Protein AF-A0A3M0YVW9-F1 (afdb_monomer_lite)

Foldseek 3Di:
DPPVVVVVVVVVVVPDPPPPCLDDDDDDPDDDDCADPVRDGPDDDDDDPPQDPVNVLVVDDPVVNVCVVVVVLLVQLLVQLVVCVVVPCVQKPQQDVPDPVSSSVVSSVVSNCVVVVVCPPNIDGRDD

pLDDT: mean 81.65, std 16.53, range [49.75, 98.44]

Radius of gyration: 33.92 Å; chains: 1; bounding box: 61×26×107 Å

Sequence (128 aa):
MATNQRIKATLRRFRRREINDEGFGTSLTGPGRLVNKDGTYNIHRRGRLQVTPYQALVLMSWRRFWVVVLGSYFLLNALFTIAYLLVGPEEIAGLDTSSFGRVVEQLFYFSVQTFTTVGYGAIHPVGQ

Secondary structure (DSSP, 8-state):
--HHHHHHHHHHHSS-------SS-S--SSSS-SB-TTS-B-----S-----HHHHHHTS-HHHHHHHHHHHHHHHHHHHHHHHHHH-GGGEET---S-HHHHHHHHHHHHHHHHTT---SSSEE---

Structure (mmCIF, N/CA/C/O backbone):
data_AF-A0A3M0YVW9-F1
#
_entry.id   AF-A0A3M0YVW9-F1
#
loop_
_atom_site.group_PDB
_atom_site.id
_atom_site.type_symbol
_atom_site.label_atom_id
_atom_site.label_alt_id
_atom_site.label_comp_id
_atom_site.label_asym_id
_atom_site.label_entity_id
_atom_site.label_seq_id
_atom_site.pdbx_PDB_ins_code
_atom_site.Cartn_x
_atom_site.Cartn_y
_atom_site.Cartn_z
_atom_site.occupancy
_atom_site.B_iso_or_equiv
_atom_site.auth_seq_id
_atom_site.auth_comp_id
_atom_site.auth_asym_id
_atom_site.auth_atom_id
_atom_site.pdbx_PDB_model_num
ATOM 1 N N . MET A 1 1 ? -39.788 -12.052 79.738 1.00 56.69 1 MET A N 1
ATOM 2 C CA . MET A 1 1 ? -38.467 -11.903 79.074 1.00 56.69 1 MET A CA 1
ATOM 3 C C . MET A 1 1 ? -38.415 -12.355 77.599 1.00 56.69 1 MET A C 1
ATOM 5 O O . MET A 1 1 ? -37.477 -11.966 76.917 1.00 56.69 1 MET A O 1
ATOM 9 N N . ALA A 1 2 ? -39.403 -13.083 77.051 1.00 57.78 2 ALA A N 1
ATOM 10 C CA . ALA A 1 2 ? -39.346 -13.639 75.682 1.00 57.78 2 ALA A CA 1
ATOM 11 C C . ALA A 1 2 ? -39.673 -12.660 74.520 1.00 57.78 2 ALA A C 1
ATOM 13 O O . ALA A 1 2 ? -39.375 -12.941 73.359 1.00 57.78 2 ALA A O 1
ATOM 14 N N . THR A 1 3 ? -40.266 -11.496 74.801 1.00 58.25 3 THR A N 1
ATOM 15 C CA . THR A 1 3 ? -40.776 -10.563 73.773 1.00 58.25 3 THR A CA 1
ATOM 16 C C . THR A 1 3 ? -39.667 -9.790 73.043 1.00 58.25 3 THR A C 1
ATOM 18 O O . THR A 1 3 ? -39.744 -9.570 71.835 1.00 58.25 3 THR A O 1
ATOM 21 N N . ASN A 1 4 ? -38.574 -9.455 73.737 1.00 55.38 4 ASN A N 1
ATOM 22 C CA . ASN A 1 4 ? -37.483 -8.639 73.184 1.00 55.38 4 ASN A CA 1
ATOM 23 C C . ASN A 1 4 ? -36.605 -9.385 72.162 1.00 55.38 4 ASN A C 1
ATOM 25 O O . ASN A 1 4 ? -36.008 -8.762 71.281 1.00 55.38 4 ASN A O 1
ATOM 29 N N . GLN A 1 5 ? -36.547 -10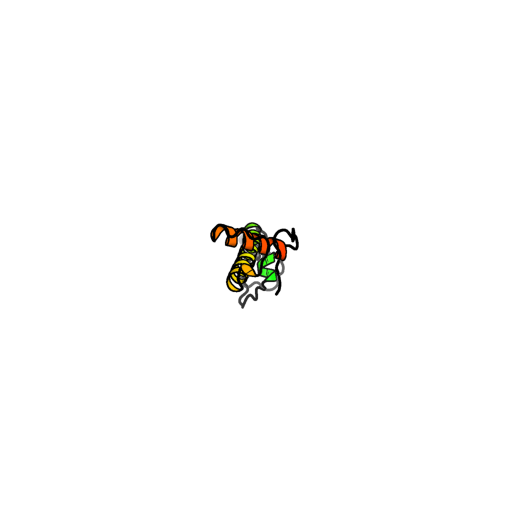.718 72.233 1.00 60.22 5 GLN A N 1
ATOM 30 C CA . GLN A 1 5 ? -35.828 -11.537 71.249 1.00 60.22 5 GLN A CA 1
ATOM 31 C C . GLN A 1 5 ? -36.565 -11.608 69.909 1.00 60.22 5 GLN A C 1
ATOM 33 O O . GLN A 1 5 ? -35.924 -11.549 68.859 1.00 60.22 5 GLN A O 1
ATOM 38 N N . ARG A 1 6 ? -37.903 -11.652 69.932 1.00 58.41 6 ARG A N 1
ATOM 39 C CA . ARG A 1 6 ? -38.727 -11.663 68.714 1.00 58.41 6 ARG A CA 1
ATOM 40 C C . ARG A 1 6 ? -38.600 -10.353 67.938 1.00 58.41 6 ARG A C 1
ATOM 42 O O . ARG A 1 6 ? -38.421 -10.382 66.727 1.00 58.41 6 ARG A O 1
ATOM 49 N N . ILE A 1 7 ? -38.571 -9.217 68.637 1.00 61.28 7 ILE A N 1
ATOM 50 C CA . ILE A 1 7 ? -38.403 -7.893 68.017 1.00 61.28 7 ILE A CA 1
ATOM 51 C C . ILE A 1 7 ? -37.006 -7.747 67.392 1.00 61.28 7 ILE A C 1
ATOM 53 O O . ILE A 1 7 ? -36.888 -7.314 66.248 1.00 61.28 7 ILE A O 1
ATOM 57 N N . LYS A 1 8 ? -35.938 -8.185 68.077 1.00 56.34 8 LYS A N 1
ATOM 58 C CA . LYS A 1 8 ? -34.574 -8.185 67.509 1.00 56.34 8 LYS A CA 1
ATOM 59 C C . LYS A 1 8 ? -34.433 -9.108 66.292 1.00 56.34 8 LYS A C 1
ATOM 61 O O . LYS A 1 8 ? -33.698 -8.765 65.368 1.00 56.34 8 LYS A O 1
ATOM 66 N N . ALA A 1 9 ? -35.128 -10.247 66.271 1.00 59.59 9 ALA A N 1
ATOM 67 C CA . ALA A 1 9 ? -35.138 -11.161 65.128 1.00 59.59 9 ALA A CA 1
ATOM 68 C C . ALA A 1 9 ? -35.868 -10.555 63.916 1.00 59.59 9 ALA A C 1
ATOM 70 O O . ALA A 1 9 ? -35.349 -10.604 62.800 1.00 59.59 9 ALA A O 1
ATOM 71 N N . THR A 1 10 ? -37.010 -9.899 64.139 1.00 58.94 10 THR A N 1
ATOM 72 C CA . THR A 1 10 ? -37.750 -9.183 63.090 1.00 58.94 10 THR A CA 1
ATOM 73 C C . THR A 1 10 ? -36.947 -7.999 62.544 1.00 58.94 10 THR A C 1
ATOM 75 O O . THR A 1 10 ? -36.821 -7.849 61.332 1.00 58.94 10 THR A O 1
ATOM 78 N N . LEU A 1 11 ? -36.302 -7.212 63.412 1.00 59.44 11 LEU A N 1
ATOM 79 C CA . LEU A 1 11 ? -35.463 -6.078 63.004 1.00 59.44 11 LEU A CA 1
ATOM 80 C C . LEU A 1 11 ? -34.160 -6.504 62.308 1.00 59.44 11 LEU A C 1
ATOM 82 O O . LEU A 1 11 ? -33.649 -5.762 61.473 1.00 59.44 11 LEU A O 1
ATOM 86 N N . ARG A 1 12 ? -33.631 -7.705 62.587 1.00 55.97 12 ARG A N 1
ATOM 87 C CA . ARG A 1 12 ? -32.532 -8.304 61.805 1.00 55.97 12 ARG A CA 1
ATOM 88 C C . ARG A 1 12 ? -32.970 -8.690 60.392 1.00 55.97 12 ARG A C 1
ATOM 90 O O . ARG A 1 12 ? -32.177 -8.541 59.474 1.00 55.97 12 ARG A O 1
ATOM 97 N N . ARG A 1 13 ? -34.224 -9.117 60.204 1.00 55.34 13 ARG A N 1
ATOM 98 C CA . ARG A 1 13 ? -34.796 -9.437 58.882 1.00 55.34 13 ARG A CA 1
ATOM 99 C C . ARG A 1 13 ? -35.005 -8.193 58.006 1.00 55.34 13 ARG A C 1
ATOM 101 O O . ARG A 1 13 ? -34.935 -8.299 56.789 1.00 55.34 13 ARG A O 1
ATOM 108 N N . PHE A 1 14 ? -35.199 -7.028 58.630 1.00 52.81 14 PHE A N 1
ATOM 109 C CA . PHE A 1 14 ? -35.275 -5.720 57.963 1.00 52.81 14 PHE A CA 1
ATOM 110 C C . PHE A 1 14 ? -33.934 -4.974 57.885 1.00 52.81 14 PHE A C 1
ATOM 112 O O . PHE A 1 14 ? -33.838 -3.949 57.210 1.00 52.81 14 PHE A O 1
ATOM 119 N N . ARG A 1 15 ? -32.870 -5.471 58.533 1.00 51.31 15 ARG A N 1
ATOM 120 C CA . ARG A 1 15 ? -31.530 -4.887 58.433 1.00 51.31 15 ARG A CA 1
ATOM 121 C C . ARG A 1 15 ? -30.908 -5.275 57.092 1.00 51.31 15 ARG A C 1
ATOM 123 O O . ARG A 1 15 ? -30.146 -6.226 56.999 1.00 51.31 15 ARG A O 1
ATOM 130 N N . ARG A 1 16 ? -31.222 -4.443 56.098 1.00 51.19 16 ARG A N 1
ATOM 131 C CA . ARG A 1 16 ? -30.376 -4.115 54.950 1.00 51.19 16 ARG A CA 1
ATOM 132 C C . ARG A 1 16 ? -30.078 -5.307 54.028 1.00 51.19 16 ARG A C 1
ATOM 134 O O . ARG A 1 16 ? -28.975 -5.839 54.002 1.00 51.19 16 ARG A O 1
ATOM 141 N N . ARG A 1 17 ? -31.042 -5.629 53.155 1.00 50.19 17 ARG A N 1
ATOM 142 C CA . ARG A 1 17 ? -30.654 -5.898 51.763 1.00 50.19 17 ARG A CA 1
ATOM 143 C C . ARG A 1 17 ? -29.985 -4.611 51.294 1.00 50.19 17 ARG A C 1
ATOM 145 O O . ARG A 1 17 ? -30.675 -3.641 50.999 1.00 50.19 17 ARG A O 1
ATOM 152 N N . GLU A 1 18 ? -28.659 -4.563 51.341 1.00 52.22 18 GLU A N 1
ATOM 153 C CA . GLU A 1 18 ? -27.912 -3.696 50.440 1.00 52.22 18 GLU A CA 1
ATOM 154 C C . GLU A 1 18 ? -28.316 -4.154 49.047 1.00 52.22 18 GLU A C 1
ATOM 156 O O . GLU A 1 18 ? -27.843 -5.162 48.527 1.00 52.22 18 GLU A O 1
ATOM 161 N N . ILE A 1 19 ? -29.323 -3.477 48.502 1.00 54.78 19 ILE A N 1
ATOM 162 C CA . ILE A 1 19 ? -29.561 -3.487 47.076 1.00 54.78 19 ILE A CA 1
ATOM 163 C C . ILE A 1 19 ? -28.318 -2.788 46.544 1.00 54.78 19 ILE A C 1
ATOM 165 O O . ILE A 1 19 ? -28.224 -1.563 46.581 1.00 54.78 19 ILE A O 1
ATOM 169 N N . ASN A 1 20 ? -27.314 -3.581 46.177 1.00 49.75 20 ASN A N 1
ATOM 170 C CA . ASN A 1 20 ? -26.265 -3.129 45.287 1.00 49.75 20 ASN A CA 1
ATOM 171 C C . ASN A 1 20 ? -26.982 -2.829 43.971 1.00 49.75 20 ASN A C 1
ATOM 173 O O . ASN A 1 20 ? -27.148 -3.703 43.127 1.00 49.75 20 ASN A O 1
ATOM 177 N N . ASP A 1 21 ? -27.541 -1.624 43.877 1.00 55.38 21 ASP A N 1
ATOM 178 C CA . ASP A 1 21 ? -28.092 -1.098 42.644 1.00 55.38 21 ASP A CA 1
ATOM 179 C C . ASP A 1 21 ? -26.894 -0.776 41.764 1.00 55.38 21 ASP A C 1
ATOM 181 O O . ASP A 1 21 ? -26.196 0.224 41.928 1.00 55.38 21 ASP A O 1
ATOM 185 N N . GLU A 1 22 ? -26.602 -1.715 40.876 1.00 55.31 22 GLU A N 1
ATOM 186 C CA . GLU A 1 22 ? -25.487 -1.646 39.941 1.00 55.31 22 GLU A CA 1
ATOM 187 C C . GLU A 1 22 ? -25.820 -0.743 38.734 1.00 55.31 22 GLU A C 1
ATOM 189 O O . GLU A 1 22 ? -25.071 -0.712 37.756 1.00 55.31 22 GLU A O 1
ATOM 194 N N . GLY A 1 23 ? -26.894 0.051 38.878 1.00 53.94 23 GLY A N 1
ATOM 195 C CA . GLY A 1 23 ? -27.171 1.294 38.177 1.00 53.94 23 GLY A CA 1
ATOM 196 C C . GLY A 1 23 ? -28.275 1.131 37.147 1.00 53.94 23 GLY A C 1
ATOM 197 O O . GLY A 1 23 ? -27.993 0.666 36.056 1.00 53.94 23 GLY A O 1
ATOM 198 N N . PHE A 1 24 ? -29.486 1.606 37.458 1.00 57.34 24 PHE A N 1
ATOM 199 C CA . PHE A 1 24 ? -30.645 1.795 36.556 1.00 57.34 24 PHE A CA 1
ATOM 200 C C . PHE A 1 24 ? -31.723 0.675 36.576 1.00 57.34 24 PHE A C 1
ATOM 202 O O . PHE A 1 24 ? -32.082 0.141 35.529 1.00 57.34 24 PHE A O 1
ATOM 209 N N . GLY A 1 25 ? -32.283 0.319 37.748 1.00 56.12 25 GLY A N 1
ATOM 210 C CA . GLY A 1 25 ? -33.414 -0.639 37.885 1.00 56.12 25 GLY A CA 1
ATOM 211 C C . GLY A 1 25 ? -34.671 -0.310 37.039 1.00 56.12 25 GLY A C 1
ATOM 212 O O . GLY A 1 25 ? -34.852 0.820 36.600 1.00 56.12 25 GLY A O 1
ATOM 213 N N . THR A 1 26 ? -35.581 -1.256 36.743 1.00 50.69 26 THR A N 1
ATOM 214 C CA . THR A 1 26 ? -36.590 -1.776 37.702 1.00 50.69 26 THR A CA 1
ATOM 215 C C . THR A 1 26 ? -36.903 -3.283 37.615 1.00 50.69 26 THR A C 1
ATOM 217 O O . THR A 1 26 ? -37.742 -3.766 38.370 1.00 50.69 26 THR A O 1
ATOM 220 N N . SER A 1 27 ? -36.222 -4.073 36.779 1.00 51.38 27 SER A N 1
ATOM 221 C CA . SER A 1 27 ? -36.296 -5.544 36.864 1.00 51.38 27 SER A CA 1
ATOM 222 C C . SER A 1 27 ? -35.093 -6.204 36.191 1.00 51.38 27 SER A C 1
ATOM 224 O O . SER A 1 27 ? -35.146 -6.580 35.020 1.00 51.38 27 SER A O 1
ATOM 226 N N . LEU A 1 28 ? -34.009 -6.374 36.951 1.00 53.94 28 LEU A N 1
ATOM 227 C CA . LEU A 1 28 ? -32.923 -7.287 36.600 1.00 53.94 28 LEU A CA 1
ATOM 228 C C . LEU A 1 28 ? -33.221 -8.645 37.239 1.00 53.94 28 LEU A C 1
ATOM 230 O O . LEU A 1 28 ? -33.194 -8.794 38.460 1.00 53.94 28 LEU A O 1
ATOM 234 N N . THR A 1 29 ? -33.516 -9.646 36.415 1.00 51.94 29 THR A N 1
ATOM 235 C CA . THR A 1 29 ? -33.709 -11.038 36.841 1.00 51.94 29 THR A CA 1
ATOM 236 C C . THR A 1 29 ? -32.348 -11.688 37.129 1.00 51.94 29 THR A C 1
ATOM 238 O O . THR A 1 29 ? -31.973 -12.669 36.498 1.00 51.94 29 THR A O 1
ATOM 241 N N . GLY A 1 30 ? -31.539 -11.114 38.022 1.00 59.94 30 GLY A N 1
ATOM 242 C CA . GLY A 1 30 ? -30.243 -11.692 38.372 1.00 59.94 30 GLY A CA 1
ATOM 243 C C . GLY A 1 30 ? -29.362 -10.783 39.235 1.00 59.94 30 GLY A C 1
ATOM 244 O O . GLY A 1 30 ? -29.399 -9.567 39.066 1.00 59.94 30 GLY A O 1
ATOM 245 N N . PRO A 1 31 ? -28.568 -11.353 40.159 1.00 58.66 31 PRO A N 1
ATOM 246 C CA . PRO A 1 31 ? -27.581 -10.604 40.928 1.00 58.66 31 PRO A CA 1
ATOM 247 C C . PRO A 1 31 ? -26.348 -10.310 40.056 1.00 58.66 31 PRO A C 1
ATOM 249 O O . PRO A 1 31 ? -25.568 -11.222 39.777 1.00 58.66 31 PRO A O 1
ATOM 252 N N . GLY A 1 32 ? -26.152 -9.058 39.633 1.00 68.94 32 GLY A N 1
ATOM 253 C CA . GLY A 1 32 ? -24.856 -8.619 39.114 1.00 68.94 32 GLY A CA 1
ATOM 254 C C . GLY A 1 32 ? -24.843 -7.317 38.306 1.00 68.94 32 GLY A C 1
ATOM 255 O O . GLY A 1 32 ? -25.679 -7.102 37.434 1.00 68.94 32 GLY A O 1
ATOM 256 N N . ARG A 1 33 ? -23.786 -6.520 38.534 1.00 72.94 33 ARG A N 1
ATOM 257 C CA . ARG A 1 33 ? -22.898 -5.911 37.537 1.00 72.94 33 ARG A CA 1
ATOM 258 C C . ARG A 1 33 ? -23.542 -5.621 36.195 1.00 72.94 33 ARG A C 1
ATOM 260 O O . ARG A 1 33 ? -23.413 -6.499 35.360 1.00 72.94 33 ARG A O 1
ATOM 267 N N . LEU A 1 34 ? -24.102 -4.443 35.907 1.00 76.00 34 LEU A N 1
ATOM 268 C CA . LEU A 1 34 ? -24.257 -4.026 34.496 1.00 76.00 34 LEU A CA 1
ATOM 269 C C . LEU A 1 34 ? -22.929 -3.538 33.900 1.00 76.00 34 LEU A C 1
ATOM 271 O O . LEU A 1 34 ? -22.667 -3.725 32.712 1.00 76.00 34 LEU A O 1
ATOM 275 N N . VAL A 1 35 ? -22.076 -2.943 34.737 1.00 80.50 35 VAL A N 1
ATOM 276 C CA . VAL A 1 35 ? -20.750 -2.432 34.367 1.00 80.50 35 VAL A CA 1
ATOM 277 C C . VAL A 1 35 ? -19.701 -3.003 35.316 1.00 80.50 35 VAL A C 1
ATOM 279 O O . VAL A 1 35 ? -19.786 -2.834 36.537 1.00 80.50 35 VAL A O 1
ATOM 282 N N . ASN A 1 36 ? -18.701 -3.678 34.758 1.00 83.69 36 ASN A N 1
ATOM 283 C CA . ASN A 1 36 ? -17.573 -4.261 35.476 1.00 83.69 36 ASN A CA 1
ATOM 284 C C . ASN A 1 36 ? -16.689 -3.176 36.122 1.00 83.69 36 ASN A C 1
ATOM 286 O O . ASN A 1 36 ? -16.799 -1.987 35.825 1.00 83.69 36 ASN A O 1
ATOM 290 N N . LYS A 1 37 ? -15.797 -3.567 37.042 1.00 81.38 37 LYS A N 1
ATOM 291 C CA . LYS A 1 37 ? -14.885 -2.617 37.718 1.00 81.38 37 LYS A CA 1
ATOM 292 C C . LYS A 1 37 ? -13.903 -1.930 36.760 1.00 81.38 37 LYS A C 1
ATOM 294 O O . LYS A 1 37 ? -13.419 -0.852 37.078 1.00 81.38 37 LYS A O 1
ATOM 299 N N . ASP A 1 38 ? -13.627 -2.548 35.618 1.00 83.81 38 ASP A N 1
ATOM 300 C CA . ASP A 1 38 ? -12.788 -2.016 34.539 1.00 83.81 38 ASP A CA 1
ATOM 301 C C . ASP A 1 38 ? -13.558 -1.098 33.568 1.00 83.81 38 ASP A C 1
ATOM 303 O O . ASP A 1 38 ? -12.986 -0.611 32.597 1.00 83.81 38 ASP A O 1
ATOM 307 N N . GLY A 1 39 ? -14.853 -0.861 33.815 1.00 78.94 39 GLY A N 1
ATOM 308 C CA . GLY A 1 39 ? -15.713 -0.033 32.971 1.00 78.94 39 GLY A CA 1
ATOM 309 C C . GLY A 1 39 ? -16.325 -0.762 31.772 1.00 78.94 39 GLY A C 1
ATOM 310 O O . GLY A 1 39 ? -17.080 -0.149 31.019 1.00 78.94 39 GLY A O 1
ATOM 311 N N . THR A 1 40 ? -16.055 -2.057 31.583 1.00 82.69 40 THR A N 1
ATOM 312 C CA . THR A 1 40 ? -16.668 -2.837 30.499 1.00 82.69 40 THR A CA 1
ATOM 313 C C . THR A 1 40 ? -18.122 -3.198 30.815 1.00 82.69 40 THR A C 1
ATOM 315 O O . THR A 1 40 ? -18.500 -3.391 31.972 1.00 82.69 40 THR A O 1
ATOM 318 N N . TYR A 1 41 ? -18.967 -3.297 29.786 1.00 81.19 41 TYR A N 1
ATOM 319 C CA . TYR A 1 41 ? -20.368 -3.684 29.956 1.00 81.19 41 TYR A CA 1
ATOM 320 C C . TYR A 1 41 ? -20.501 -5.196 30.129 1.00 81.19 41 TYR A C 1
ATOM 322 O O . TYR A 1 41 ? -20.083 -5.969 29.269 1.00 81.19 41 TYR A O 1
ATOM 330 N N . ASN A 1 42 ? -21.187 -5.619 31.184 1.00 82.94 42 ASN A N 1
ATOM 331 C CA . ASN A 1 42 ? -21.574 -7.008 31.414 1.00 82.94 42 ASN A CA 1
ATOM 332 C C . ASN A 1 42 ? -22.927 -7.310 30.733 1.00 82.94 42 ASN A C 1
ATOM 334 O O . ASN A 1 42 ? -23.874 -7.805 31.342 1.00 82.94 42 ASN A O 1
ATOM 338 N N . ILE A 1 43 ? -23.043 -6.929 29.456 1.00 77.69 43 ILE A N 1
ATOM 339 C CA . ILE A 1 43 ? -24.263 -7.058 28.649 1.00 77.69 43 ILE A CA 1
ATOM 340 C C . ILE A 1 43 ? -23.964 -7.970 27.462 1.00 77.69 43 ILE A C 1
ATOM 342 O O . ILE A 1 43 ? -23.254 -7.594 26.529 1.00 77.69 43 ILE A O 1
ATOM 346 N N . HIS A 1 44 ? -24.563 -9.159 27.452 1.00 76.06 4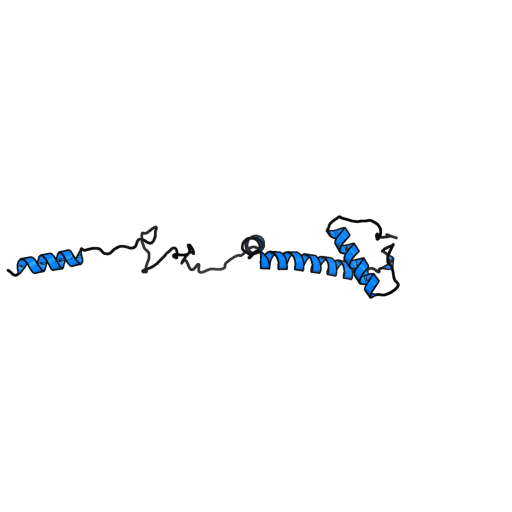4 HIS A N 1
ATOM 347 C CA . HIS A 1 44 ? -24.481 -10.073 26.316 1.00 76.06 44 HIS A CA 1
ATOM 348 C C . HIS A 1 44 ? -25.615 -9.797 25.326 1.00 76.06 44 HIS A C 1
ATOM 350 O O . HIS A 1 44 ? -26.761 -10.194 25.535 1.00 76.06 44 HIS A O 1
ATOM 356 N N . ARG A 1 45 ? -25.296 -9.123 24.216 1.00 74.81 45 ARG A N 1
ATOM 357 C CA . ARG A 1 45 ? -26.245 -8.918 23.112 1.00 74.81 45 ARG A CA 1
ATOM 358 C C . ARG A 1 45 ? -26.417 -10.232 22.343 1.00 74.81 45 ARG A C 1
ATOM 360 O O . ARG A 1 45 ? -25.446 -10.761 21.812 1.00 74.81 45 ARG A O 1
ATOM 367 N N . ARG A 1 46 ? -27.644 -10.753 22.262 1.00 78.81 46 ARG A N 1
ATOM 368 C CA . ARG A 1 46 ? -27.990 -11.896 21.400 1.00 78.81 46 ARG A CA 1
ATOM 369 C C . ARG A 1 46 ? -28.570 -11.367 20.084 1.00 78.81 46 ARG A C 1
ATOM 371 O O . ARG A 1 46 ? -29.593 -10.694 20.102 1.00 78.81 46 ARG A O 1
ATOM 378 N N . GLY A 1 47 ? -27.898 -11.630 18.964 1.00 78.50 47 GLY A N 1
ATOM 379 C CA . GLY A 1 47 ? -28.271 -11.150 17.626 1.00 78.50 47 GLY A CA 1
ATOM 380 C C . GLY A 1 47 ? -27.060 -11.054 16.689 1.00 78.50 47 GLY A C 1
ATOM 381 O O . GLY A 1 47 ? -25.928 -11.290 17.110 1.00 78.50 47 GLY A O 1
ATOM 382 N N . ARG A 1 48 ? -27.278 -10.709 15.413 1.00 74.06 48 ARG A N 1
ATOM 383 C CA . ARG A 1 48 ? -26.188 -10.544 14.436 1.00 74.06 48 ARG A CA 1
ATOM 384 C C . ARG A 1 48 ? -25.538 -9.172 14.609 1.00 74.06 48 ARG A C 1
ATOM 386 O O . ARG A 1 48 ? -26.146 -8.162 14.268 1.00 74.06 48 ARG A O 1
ATOM 393 N N . LEU A 1 49 ? -24.302 -9.129 15.108 1.00 71.00 49 LEU A N 1
ATOM 394 C CA . LEU A 1 49 ? -23.489 -7.916 15.036 1.00 71.00 49 LEU A CA 1
ATOM 395 C C . LEU A 1 49 ? -23.190 -7.608 13.562 1.00 71.00 49 LEU A C 1
ATOM 397 O O . LEU A 1 49 ? -22.468 -8.350 12.902 1.00 71.00 49 LEU A O 1
ATOM 401 N N . GLN A 1 50 ? -23.750 -6.516 13.045 1.00 79.19 50 GLN A N 1
ATOM 402 C CA . GLN A 1 50 ? -23.361 -5.957 11.752 1.00 79.19 50 GLN A CA 1
ATOM 403 C C . GLN A 1 50 ? -22.195 -4.997 11.974 1.00 79.19 50 GLN A C 1
ATOM 405 O O . GLN A 1 50 ? -22.394 -3.800 12.155 1.00 79.19 50 GLN A O 1
ATOM 410 N N . VAL A 1 51 ? -20.978 -5.537 12.015 1.00 82.00 51 VAL A N 1
ATOM 411 C CA . VAL A 1 51 ? -19.769 -4.709 12.062 1.00 82.00 51 VAL A CA 1
ATOM 412 C C . VAL A 1 51 ? -19.502 -4.186 10.655 1.00 82.00 51 VAL A C 1
ATOM 414 O O . VAL A 1 51 ? -19.291 -4.966 9.728 1.00 82.00 51 VAL A O 1
ATOM 417 N N . THR A 1 52 ? -19.533 -2.867 10.484 1.00 89.12 52 THR A N 1
ATOM 418 C CA . THR A 1 52 ? -19.145 -2.231 9.215 1.00 89.12 52 THR A CA 1
ATOM 419 C C . THR A 1 52 ? -17.617 -2.177 9.087 1.00 89.12 52 THR A C 1
ATOM 421 O O . THR A 1 52 ? -16.932 -2.141 10.112 1.00 89.12 52 THR A O 1
ATOM 424 N N . PRO A 1 53 ? -17.046 -2.105 7.867 1.00 89.00 53 PRO A N 1
ATOM 425 C CA . PRO A 1 53 ? -15.603 -1.910 7.694 1.00 89.00 53 PRO A CA 1
ATOM 426 C C . PRO A 1 53 ? -15.071 -0.692 8.460 1.00 89.00 53 PRO A C 1
ATOM 428 O O . PRO A 1 53 ? -14.013 -0.759 9.076 1.00 89.00 53 PRO A O 1
ATOM 431 N N . TYR A 1 54 ? -15.853 0.391 8.510 1.00 91.12 54 TYR A N 1
ATOM 432 C CA . TYR A 1 54 ? -15.536 1.576 9.306 1.00 91.12 54 TYR A CA 1
ATOM 433 C C . TYR A 1 54 ? -15.391 1.252 10.801 1.00 91.12 54 TYR A C 1
ATOM 435 O O . TYR A 1 54 ? -14.364 1.553 11.406 1.00 91.12 54 TYR A O 1
ATOM 443 N N . GLN A 1 55 ? -16.388 0.584 11.392 1.00 91.25 55 GLN A N 1
ATOM 444 C CA . GLN A 1 55 ? -16.334 0.183 12.802 1.00 91.25 55 GLN A CA 1
ATOM 445 C C . GLN A 1 55 ? -15.175 -0.781 13.068 1.00 91.25 55 GLN A C 1
ATOM 447 O O . GLN A 1 55 ? -14.501 -0.653 14.086 1.00 91.25 55 GLN A O 1
ATOM 452 N N . ALA A 1 56 ? -14.910 -1.714 12.152 1.00 91.38 56 ALA A N 1
ATOM 453 C CA . ALA A 1 56 ? -13.794 -2.642 12.277 1.00 91.38 56 ALA A CA 1
ATOM 454 C C . ALA A 1 56 ? -12.438 -1.918 12.307 1.00 91.38 56 ALA A C 1
ATOM 456 O O . ALA A 1 56 ? -11.593 -2.277 13.121 1.00 91.38 56 ALA A O 1
ATOM 457 N N . LEU A 1 57 ? -12.240 -0.899 11.464 1.00 93.31 57 LEU A N 1
ATOM 458 C CA . LEU A 1 57 ? -10.989 -0.139 11.388 1.00 93.31 57 LEU A CA 1
ATOM 459 C C . LEU A 1 57 ? -10.774 0.765 12.608 1.00 93.31 57 LEU A C 1
ATOM 461 O O . LEU A 1 57 ? -9.676 0.786 13.155 1.00 93.31 57 LEU A O 1
ATOM 465 N N . VAL A 1 58 ? -11.810 1.476 13.063 1.00 93.56 58 VAL A N 1
ATOM 466 C CA . VAL A 1 58 ? -11.695 2.433 14.182 1.00 93.56 58 VAL A CA 1
ATOM 467 C C . VAL A 1 58 ? -11.567 1.730 15.538 1.00 93.56 58 VAL A C 1
ATOM 469 O O . VAL A 1 58 ? -10.889 2.231 16.429 1.00 93.56 58 VAL A O 1
ATOM 472 N N . LEU A 1 59 ? -12.189 0.557 15.706 1.00 93.19 59 LEU A N 1
ATOM 473 C CA . LEU A 1 59 ? -12.104 -0.228 16.946 1.00 93.19 59 LEU A CA 1
ATOM 474 C C . LEU A 1 59 ? -10.837 -1.096 17.027 1.00 93.19 59 LEU A C 1
ATOM 476 O O . LEU A 1 59 ? -10.589 -1.749 18.043 1.00 93.19 59 LEU A O 1
ATOM 480 N N . MET A 1 60 ? -10.048 -1.152 15.955 1.00 94.06 60 MET A N 1
ATOM 481 C CA . MET A 1 60 ? -8.843 -1.965 15.890 1.00 94.06 60 MET A CA 1
ATOM 482 C C . MET A 1 60 ? -7.726 -1.366 16.758 1.00 94.06 60 MET A C 1
ATOM 484 O O . MET A 1 60 ? -7.567 -0.153 16.862 1.00 94.06 60 MET A O 1
ATOM 488 N N . SER A 1 61 ? -6.897 -2.219 17.370 1.00 96.44 61 SER A N 1
ATOM 489 C CA . SER A 1 61 ? -5.701 -1.732 18.063 1.00 96.44 61 SER A CA 1
ATOM 490 C C . SER A 1 61 ? -4.724 -1.098 17.070 1.00 96.44 61 SER A C 1
ATOM 492 O O . SER A 1 61 ? -4.545 -1.604 15.961 1.00 96.44 61 SER A O 1
ATOM 494 N N . TRP A 1 62 ? -4.021 -0.043 17.491 1.00 96.50 62 TRP A N 1
ATOM 495 C CA . TRP A 1 62 ? -3.082 0.702 16.640 1.00 96.50 62 TRP A CA 1
ATOM 496 C C . TRP A 1 62 ? -2.097 -0.181 15.868 1.00 96.50 62 TRP A C 1
ATOM 498 O O . TRP A 1 62 ? -1.869 0.034 14.683 1.00 96.50 62 TRP A O 1
ATOM 508 N N . ARG A 1 63 ? -1.546 -1.220 16.509 1.00 97.31 63 ARG A N 1
ATOM 509 C CA . ARG A 1 63 ? -0.621 -2.158 15.850 1.00 97.31 63 ARG A CA 1
ATOM 510 C C . ARG A 1 63 ? -1.273 -2.878 14.670 1.00 97.31 63 ARG A C 1
ATOM 512 O O . ARG A 1 63 ? -0.677 -2.966 13.605 1.00 97.31 63 ARG A O 1
ATOM 519 N N . ARG A 1 64 ? -2.489 -3.396 14.860 1.00 96.75 64 ARG A N 1
ATOM 520 C CA . ARG A 1 64 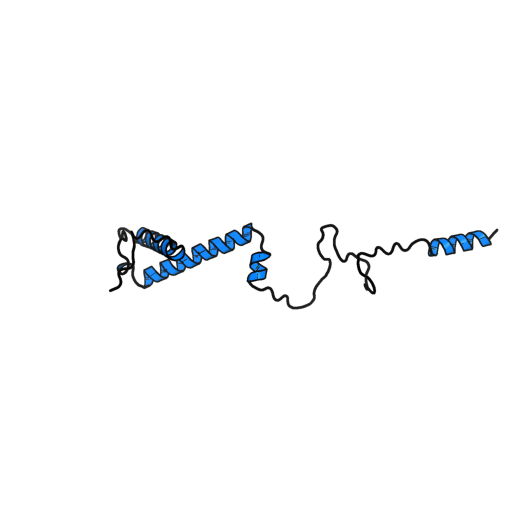? -3.224 -4.098 13.801 1.00 96.75 64 ARG A CA 1
ATOM 521 C C . ARG A 1 64 ? -3.641 -3.126 12.697 1.00 96.75 64 ARG A C 1
ATOM 523 O O . ARG A 1 64 ? -3.506 -3.475 11.532 1.00 96.75 64 ARG A O 1
ATOM 530 N N . PHE A 1 65 ? -4.059 -1.912 13.060 1.00 96.19 65 PHE A N 1
ATOM 531 C CA . PHE A 1 65 ? -4.399 -0.868 12.094 1.00 96.19 65 PHE A CA 1
ATOM 532 C C . PHE A 1 65 ? -3.221 -0.577 11.156 1.00 96.19 65 PHE A C 1
ATOM 534 O O . PHE A 1 65 ? -3.373 -0.660 9.941 1.00 96.19 65 PHE A O 1
ATOM 541 N N . TRP A 1 66 ? -2.023 -0.350 11.706 1.00 97.12 66 TRP A N 1
ATOM 542 C CA . TRP A 1 66 ? -0.822 -0.113 10.902 1.00 97.12 66 TRP A CA 1
ATOM 543 C C . TRP A 1 66 ? -0.466 -1.285 9.990 1.00 97.12 66 TRP A C 1
ATOM 545 O O . TRP A 1 66 ? -0.141 -1.066 8.829 1.00 97.12 66 TRP A O 1
ATOM 555 N N . VAL A 1 67 ? -0.568 -2.525 10.477 1.00 97.69 67 VAL A N 1
ATOM 556 C CA . VAL A 1 67 ? -0.323 -3.717 9.648 1.00 97.69 67 VAL A CA 1
ATOM 557 C C . VAL A 1 67 ? -1.313 -3.800 8.488 1.00 97.69 67 VAL A C 1
ATOM 559 O O . VAL A 1 67 ? -0.904 -4.097 7.371 1.00 97.69 67 VAL A O 1
ATOM 562 N N . VAL A 1 68 ? -2.595 -3.515 8.726 1.00 97.06 68 VAL A N 1
ATOM 563 C CA . VAL A 1 68 ? -3.618 -3.516 7.669 1.00 97.06 68 VAL A CA 1
ATOM 564 C C . VAL A 1 68 ? -3.339 -2.421 6.644 1.00 97.06 68 VAL A C 1
ATOM 566 O O . VAL A 1 68 ? -3.341 -2.701 5.448 1.00 97.06 68 VAL A O 1
ATOM 569 N N . VAL A 1 69 ? -3.049 -1.197 7.092 1.00 96.50 69 VAL A N 1
ATOM 570 C CA . VAL A 1 69 ? -2.753 -0.066 6.202 1.00 96.50 69 VAL A CA 1
ATOM 571 C C . VAL A 1 69 ? -1.507 -0.347 5.366 1.00 96.50 69 VAL A C 1
ATOM 573 O O . VAL A 1 69 ? -1.584 -0.332 4.139 1.00 96.50 69 VAL A O 1
ATOM 576 N N . LEU A 1 70 ? -0.382 -0.683 6.003 1.00 97.56 70 LEU A N 1
ATOM 577 C CA . LEU A 1 70 ? 0.866 -0.977 5.299 1.00 97.56 70 LEU A CA 1
ATOM 578 C C . LEU A 1 70 ? 0.713 -2.196 4.385 1.00 97.56 70 LEU A C 1
ATOM 580 O O . LEU A 1 70 ? 1.109 -2.142 3.227 1.00 97.56 70 LEU A O 1
ATOM 584 N N . GLY A 1 71 ? 0.080 -3.268 4.862 1.00 98.12 71 GLY A N 1
ATOM 585 C CA . GLY A 1 71 ? -0.175 -4.463 4.062 1.00 98.12 71 GLY A CA 1
ATOM 586 C C . GLY A 1 71 ? -1.017 -4.167 2.821 1.00 98.12 71 GLY A C 1
ATOM 587 O O . GLY A 1 71 ? -0.660 -4.600 1.729 1.00 98.12 71 GLY A O 1
ATOM 588 N N . SER A 1 72 ? -2.086 -3.376 2.958 1.00 97.19 72 SER A N 1
ATOM 589 C CA . SER A 1 72 ? -2.913 -2.961 1.819 1.00 97.19 72 SER A CA 1
ATOM 590 C C . SER A 1 72 ? -2.141 -2.091 0.824 1.00 97.19 72 SER A C 1
ATOM 592 O O . SER A 1 72 ? -2.276 -2.281 -0.381 1.00 97.19 72 SER A O 1
ATOM 594 N N . TYR A 1 73 ? -1.271 -1.205 1.315 1.00 97.62 73 TYR A N 1
ATOM 595 C CA . TYR A 1 73 ? -0.406 -0.371 0.488 1.00 97.62 73 TYR A CA 1
ATOM 596 C C . TYR A 1 73 ? 0.591 -1.205 -0.329 1.00 97.62 73 TYR A C 1
ATOM 598 O O . TYR A 1 73 ? 0.687 -1.027 -1.544 1.00 97.62 73 TYR A O 1
ATOM 606 N N . PHE A 1 74 ? 1.298 -2.145 0.307 1.00 98.12 74 PHE A N 1
ATOM 607 C CA . PHE A 1 74 ? 2.214 -3.051 -0.393 1.00 98.12 74 PHE A CA 1
ATOM 608 C C . PHE A 1 74 ? 1.475 -3.928 -1.404 1.00 98.12 74 PHE A C 1
ATOM 610 O O . PHE A 1 74 ? 1.939 -4.073 -2.532 1.00 98.12 74 PHE A O 1
ATOM 617 N N . LEU A 1 75 ? 0.310 -4.467 -1.029 1.00 98.44 75 LEU A N 1
ATOM 618 C CA . LEU A 1 75 ? -0.499 -5.312 -1.903 1.00 98.44 75 LEU A CA 1
ATOM 619 C C . LEU A 1 75 ? -0.968 -4.557 -3.149 1.00 98.44 75 LEU A C 1
ATOM 621 O O . LEU A 1 75 ? -0.790 -5.052 -4.257 1.00 98.44 75 LEU A O 1
ATOM 625 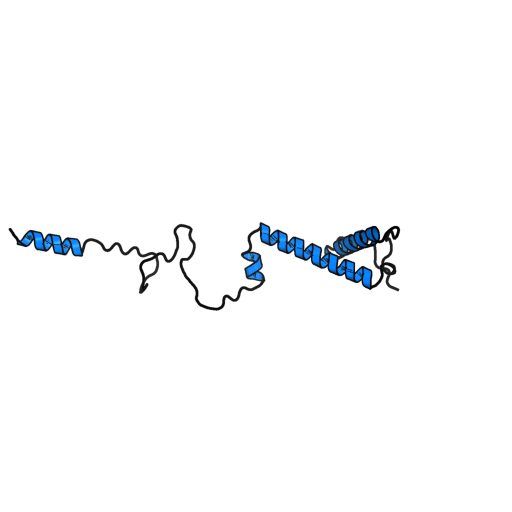N N . LEU A 1 76 ? -1.535 -3.359 -2.985 1.00 98.12 76 LEU A N 1
ATOM 626 C CA . LEU A 1 76 ? -2.003 -2.547 -4.110 1.00 98.12 76 LEU A CA 1
ATOM 627 C C . LEU A 1 76 ? -0.859 -2.208 -5.068 1.00 98.12 76 LEU A C 1
ATOM 629 O O . LEU A 1 76 ? -1.000 -2.391 -6.274 1.00 98.12 76 LEU A O 1
ATOM 633 N N . ASN A 1 77 ? 0.293 -1.785 -4.547 1.00 98.31 77 ASN A N 1
ATOM 634 C CA . ASN A 1 77 ? 1.439 -1.458 -5.395 1.00 98.31 77 ASN A CA 1
ATOM 635 C C . ASN A 1 77 ? 2.036 -2.691 -6.087 1.00 98.31 77 ASN A C 1
ATOM 637 O O . ASN A 1 77 ? 2.424 -2.618 -7.251 1.00 98.31 77 ASN A O 1
ATOM 641 N N . ALA A 1 78 ? 2.058 -3.845 -5.419 1.00 98.19 78 ALA A N 1
ATOM 642 C CA . ALA A 1 78 ? 2.464 -5.100 -6.045 1.00 98.19 78 ALA A CA 1
ATOM 643 C C . ALA A 1 78 ? 1.501 -5.509 -7.175 1.00 98.19 78 ALA A C 1
ATOM 645 O O . ALA A 1 78 ? 1.955 -5.930 -8.236 1.00 98.19 78 ALA A O 1
ATOM 646 N N . LEU A 1 79 ? 0.187 -5.332 -6.990 1.00 98.44 79 LEU A N 1
ATOM 647 C CA . LEU A 1 79 ? -0.810 -5.596 -8.034 1.00 98.44 79 LEU A CA 1
ATOM 648 C C . LEU A 1 79 ? -0.592 -4.713 -9.267 1.00 98.44 79 LEU A C 1
ATOM 650 O O . LEU A 1 79 ? -0.603 -5.223 -10.385 1.00 98.44 79 LEU A O 1
ATOM 654 N N . PHE A 1 80 ? -0.336 -3.417 -9.081 1.00 96.31 80 PHE A N 1
ATOM 655 C CA . PHE A 1 80 ? -0.007 -2.521 -10.192 1.00 96.31 80 PHE A CA 1
ATOM 656 C C . PHE A 1 80 ? 1.322 -2.877 -10.857 1.00 96.31 80 PHE A C 1
ATOM 658 O O . PHE A 1 80 ? 1.402 -2.880 -12.077 1.00 96.31 80 PHE A O 1
ATOM 665 N N . THR A 1 81 ? 2.336 -3.262 -10.082 1.00 96.88 81 THR A N 1
ATOM 666 C CA . THR A 1 81 ? 3.614 -3.757 -10.624 1.00 96.88 81 THR A CA 1
ATOM 667 C C . THR A 1 81 ? 3.397 -4.950 -11.552 1.00 96.88 81 THR A C 1
ATOM 669 O O . THR A 1 81 ? 3.934 -4.983 -12.655 1.00 96.88 81 THR A O 1
ATOM 672 N N . ILE A 1 82 ? 2.570 -5.912 -11.131 1.00 97.25 82 ILE A N 1
ATOM 673 C CA . ILE A 1 82 ? 2.199 -7.066 -11.957 1.00 97.25 82 ILE A CA 1
ATOM 674 C C . ILE A 1 82 ? 1.434 -6.607 -13.201 1.00 97.25 82 ILE A C 1
ATOM 676 O O . ILE A 1 82 ? 1.727 -7.08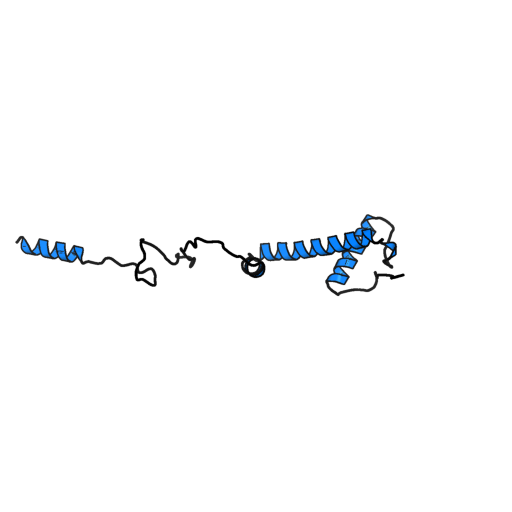2 -14.292 1.00 97.25 82 ILE A O 1
ATOM 680 N N . ALA A 1 83 ? 0.497 -5.666 -13.068 1.00 95.44 83 ALA A N 1
ATOM 681 C CA . ALA A 1 83 ? -0.221 -5.115 -14.214 1.00 95.44 83 ALA A CA 1
ATOM 682 C C . ALA A 1 83 ? 0.733 -4.466 -15.235 1.00 95.44 83 ALA A C 1
ATOM 684 O O . ALA A 1 83 ? 0.601 -4.730 -16.425 1.00 95.44 83 ALA A O 1
ATOM 685 N N . TYR A 1 84 ? 1.733 -3.700 -14.788 1.00 93.94 84 TYR A N 1
ATOM 686 C CA . TYR A 1 84 ? 2.747 -3.110 -15.668 1.00 93.94 84 TYR A CA 1
ATOM 687 C C . TYR A 1 84 ? 3.606 -4.171 -16.364 1.00 93.94 84 TYR A C 1
ATOM 689 O O . TYR A 1 84 ? 3.879 -4.054 -17.553 1.00 93.94 84 TYR A O 1
ATOM 697 N N . LEU A 1 85 ? 3.974 -5.246 -15.661 1.00 94.44 85 LEU A N 1
ATOM 698 C CA . LEU A 1 85 ? 4.686 -6.375 -16.268 1.00 94.44 85 LEU A CA 1
ATOM 699 C C . LEU A 1 85 ? 3.845 -7.108 -17.324 1.00 94.44 85 LEU A C 1
ATOM 701 O O . LEU A 1 85 ? 4.407 -7.616 -18.288 1.00 94.44 85 LEU A O 1
ATOM 705 N N . LEU A 1 86 ? 2.523 -7.188 -17.136 1.00 94.12 86 LEU A N 1
ATOM 706 C CA . LEU A 1 86 ? 1.607 -7.840 -18.080 1.00 94.12 86 LEU A CA 1
ATOM 707 C C . LEU A 1 86 ? 1.331 -6.994 -19.325 1.00 94.12 86 LEU A C 1
ATOM 709 O O . LEU A 1 86 ? 1.174 -7.558 -20.404 1.00 94.12 86 LEU A O 1
ATOM 713 N N . VAL A 1 87 ? 1.236 -5.671 -19.171 1.00 90.50 87 VAL A N 1
ATOM 714 C CA . VAL A 1 87 ? 1.111 -4.735 -20.301 1.00 90.50 87 VAL A CA 1
ATOM 715 C C . VAL A 1 87 ? 2.393 -4.728 -21.129 1.00 90.50 87 VAL A C 1
ATOM 717 O O . VAL A 1 87 ? 2.321 -4.660 -22.350 1.00 90.50 87 VAL A O 1
ATOM 720 N N . GLY A 1 88 ? 3.532 -4.866 -20.453 1.00 87.75 88 GLY A N 1
ATOM 721 C CA . GLY A 1 88 ? 4.847 -4.854 -21.062 1.00 87.75 88 GLY A CA 1
ATOM 722 C C . GLY A 1 88 ? 5.683 -3.696 -20.508 1.00 87.75 88 GLY A C 1
ATOM 723 O O . GLY A 1 88 ? 5.230 -2.547 -20.527 1.00 87.75 88 GLY A O 1
ATOM 724 N N . PRO A 1 89 ? 6.897 -3.949 -19.981 1.00 82.88 89 PRO A N 1
ATOM 725 C CA . PRO A 1 89 ? 7.784 -2.884 -19.513 1.00 82.88 89 PRO A CA 1
ATOM 726 C C . PRO A 1 89 ? 8.260 -1.960 -20.646 1.00 82.88 89 PRO A C 1
ATOM 728 O O . PRO A 1 89 ? 8.824 -0.908 -20.366 1.00 82.88 89 PRO A O 1
ATOM 731 N N . GLU A 1 90 ? 8.044 -2.325 -21.910 1.00 84.44 90 GLU A N 1
ATOM 732 C CA . GLU A 1 90 ? 8.425 -1.539 -23.086 1.00 84.44 90 GLU A CA 1
ATOM 733 C C . GLU A 1 90 ? 7.632 -0.226 -23.190 1.00 84.44 90 GLU A C 1
ATOM 735 O O . GLU A 1 90 ? 8.140 0.760 -23.719 1.00 84.44 90 GLU A O 1
ATOM 740 N N . GLU A 1 91 ? 6.427 -0.189 -22.614 1.00 86.50 91 GLU A N 1
ATOM 741 C CA . GLU A 1 91 ? 5.554 0.992 -22.539 1.00 86.50 91 GLU A CA 1
ATOM 742 C C . GLU A 1 91 ? 5.988 1.988 -21.444 1.00 86.50 91 GLU A C 1
ATOM 744 O O . GLU A 1 91 ? 5.323 2.995 -21.189 1.00 86.50 91 GLU A O 1
ATOM 749 N N . ILE A 1 92 ? 7.093 1.713 -20.741 1.00 87.94 92 ILE A N 1
ATOM 750 C CA . ILE A 1 92 ? 7.599 2.531 -19.638 1.00 87.94 92 ILE A CA 1
ATOM 751 C C . ILE A 1 92 ? 9.056 2.912 -19.918 1.00 87.94 92 ILE A C 1
ATOM 753 O O . ILE A 1 92 ? 9.976 2.095 -19.854 1.00 87.94 92 ILE A O 1
ATOM 757 N N . ALA A 1 93 ? 9.284 4.196 -20.194 1.00 89.44 93 ALA A N 1
ATOM 758 C CA . ALA A 1 93 ? 10.612 4.726 -20.466 1.00 89.44 93 ALA A CA 1
ATOM 759 C C . ALA A 1 93 ? 11.414 4.959 -19.179 1.00 89.44 93 ALA A C 1
ATOM 761 O O . ALA A 1 93 ? 10.863 5.229 -18.110 1.00 89.44 93 ALA A O 1
ATOM 762 N N . GLY A 1 94 ? 12.743 4.895 -19.304 1.00 88.19 94 GLY A N 1
ATOM 763 C CA . GLY A 1 94 ? 13.677 5.136 -18.199 1.00 88.19 94 GLY A CA 1
ATOM 764 C C . GLY A 1 94 ? 13.988 3.907 -17.338 1.00 88.19 94 GLY A C 1
ATOM 765 O O . GLY A 1 94 ? 14.670 4.048 -16.326 1.00 88.19 94 GLY A O 1
ATOM 766 N N . LEU A 1 95 ? 13.521 2.714 -17.727 1.00 91.88 95 LEU A N 1
ATOM 767 C CA . LEU A 1 95 ? 13.839 1.463 -17.036 1.00 91.88 95 LEU A CA 1
ATOM 768 C C . LEU A 1 95 ? 15.246 0.956 -17.374 1.00 91.88 95 LEU A C 1
ATOM 770 O O . LEU A 1 95 ? 15.621 0.828 -18.538 1.00 91.88 95 LEU A O 1
ATOM 774 N N . ASP A 1 96 ? 15.993 0.562 -16.345 1.00 91.75 96 ASP A N 1
ATOM 775 C CA . ASP A 1 96 ? 17.175 -0.286 -16.497 1.00 91.75 96 ASP A CA 1
ATOM 776 C C . ASP A 1 96 ? 16.744 -1.754 -16.660 1.00 91.75 96 ASP A C 1
ATOM 778 O O . ASP A 1 96 ? 16.285 -2.392 -15.707 1.00 91.75 96 ASP A O 1
ATOM 782 N N . THR A 1 97 ? 16.902 -2.286 -17.874 1.00 89.75 97 THR A N 1
ATOM 783 C CA . THR A 1 97 ? 16.519 -3.652 -18.268 1.00 89.75 97 THR A CA 1
ATOM 784 C C . THR A 1 97 ? 17.649 -4.679 -18.130 1.00 89.75 97 THR A C 1
ATOM 786 O O . THR A 1 97 ? 17.522 -5.807 -18.603 1.00 89.75 97 THR A O 1
ATOM 789 N N . SER A 1 98 ? 18.744 -4.336 -17.438 1.00 90.75 98 SER A N 1
ATOM 790 C CA . SER A 1 98 ? 19.904 -5.225 -17.237 1.00 90.75 98 SER A CA 1
ATOM 791 C C . SER A 1 98 ? 19.570 -6.552 -16.551 1.00 90.75 98 SER A C 1
ATOM 793 O O . SER A 1 98 ? 20.247 -7.554 -16.777 1.00 90.75 98 SER A O 1
ATOM 795 N N . SER A 1 99 ? 18.536 -6.585 -15.707 1.00 94.69 99 SER A N 1
ATOM 796 C CA . SER A 1 99 ? 17.998 -7.830 -15.160 1.00 94.69 99 SER A CA 1
ATOM 797 C C . SER A 1 99 ? 16.515 -7.705 -14.841 1.00 94.69 99 SER A C 1
ATOM 799 O O . SER A 1 99 ? 16.032 -6.637 -14.463 1.00 94.69 99 SER A O 1
ATOM 801 N N . PHE A 1 100 ? 15.802 -8.830 -14.909 1.00 93.06 100 PHE A N 1
ATOM 802 C CA . PHE A 1 100 ? 14.379 -8.880 -14.578 1.00 93.06 100 PHE A CA 1
ATOM 803 C C . PHE A 1 100 ? 14.090 -8.382 -13.153 1.00 93.06 100 PHE A C 1
ATOM 805 O O . PHE A 1 100 ? 13.145 -7.629 -12.946 1.00 93.06 100 PHE A O 1
ATOM 812 N N . GLY A 1 101 ? 14.942 -8.721 -12.177 1.00 95.19 101 GLY A N 1
ATOM 813 C CA . GLY A 1 101 ? 14.792 -8.246 -10.797 1.00 95.19 101 GLY A CA 1
ATOM 814 C C . GLY A 1 101 ? 14.814 -6.718 -10.685 1.00 95.19 101 GLY A C 1
ATOM 815 O O . GLY A 1 101 ? 13.981 -6.150 -9.982 1.00 95.19 101 GLY A O 1
ATOM 816 N N . ARG A 1 102 ? 15.698 -6.047 -11.438 1.00 94.75 102 ARG A N 1
ATOM 817 C CA . ARG A 1 102 ? 15.757 -4.576 -11.469 1.00 94.75 102 ARG A CA 1
ATOM 818 C C . ARG A 1 102 ? 14.547 -3.963 -12.158 1.00 94.75 102 ARG A C 1
ATOM 820 O O . ARG A 1 102 ? 14.096 -2.907 -11.727 1.00 94.75 102 ARG A O 1
ATOM 827 N N . VAL A 1 103 ? 14.005 -4.606 -13.192 1.00 94.25 103 VAL A N 1
ATOM 828 C CA . VAL A 1 103 ? 12.758 -4.160 -13.833 1.00 94.25 103 VAL A CA 1
ATOM 829 C C . VAL A 1 103 ? 11.601 -4.222 -12.835 1.00 94.25 103 VAL A C 1
ATOM 831 O O . VAL A 1 103 ? 10.910 -3.226 -12.648 1.00 94.25 103 VAL A O 1
ATOM 834 N N . VAL A 1 104 ? 11.429 -5.345 -12.128 1.00 96.31 104 VAL A N 1
ATOM 835 C CA . VAL A 1 104 ? 10.370 -5.505 -11.114 1.00 96.31 104 VAL A CA 1
ATOM 836 C C . VAL A 1 104 ? 10.498 -4.465 -9.998 1.00 96.31 104 VAL A C 1
ATOM 838 O O . VAL A 1 104 ? 9.506 -3.844 -9.622 1.00 96.31 104 VAL A O 1
ATOM 841 N N . GLU A 1 105 ? 11.711 -4.245 -9.488 1.00 96.25 105 GLU A N 1
ATOM 842 C CA . GLU A 1 105 ? 11.986 -3.237 -8.459 1.00 96.25 105 GLU A CA 1
ATOM 843 C C . GLU A 1 105 ? 11.618 -1.822 -8.932 1.00 96.25 105 GLU A C 1
ATOM 845 O O . GLU A 1 105 ? 10.893 -1.099 -8.244 1.00 96.25 105 GLU A O 1
ATOM 850 N N . GLN A 1 106 ? 12.071 -1.431 -10.126 1.00 95.94 106 GLN A N 1
ATOM 851 C CA . GLN A 1 106 ? 11.786 -0.113 -10.698 1.00 95.94 106 GLN A CA 1
ATOM 852 C C . GLN A 1 106 ? 10.294 0.089 -10.972 1.00 95.94 106 GLN A C 1
ATOM 854 O O . GLN A 1 106 ? 9.768 1.164 -10.690 1.00 95.94 106 GLN A O 1
ATOM 859 N N . LEU A 1 107 ? 9.591 -0.939 -11.452 1.00 96.00 107 LEU A N 1
ATOM 860 C CA . LEU A 1 107 ? 8.145 -0.889 -11.667 1.00 96.00 107 LEU A CA 1
ATOM 861 C C . LEU A 1 107 ? 7.358 -0.799 -10.355 1.00 96.00 107 LEU A C 1
ATOM 863 O O . LEU A 1 107 ? 6.350 -0.093 -10.291 1.00 96.00 107 LEU A O 1
ATOM 867 N N . PHE A 1 108 ? 7.835 -1.443 -9.288 1.00 97.12 108 PHE A N 1
ATOM 868 C CA . PHE A 1 108 ? 7.257 -1.278 -7.957 1.00 97.12 108 PHE A CA 1
ATOM 869 C C . PHE A 1 108 ? 7.441 0.145 -7.431 1.00 97.12 108 PHE A C 1
ATOM 871 O O . PHE A 1 108 ? 6.482 0.752 -6.949 1.00 97.12 108 PHE A O 1
ATOM 878 N N . TYR A 1 109 ? 8.634 0.725 -7.579 1.00 96.00 109 TYR A N 1
ATOM 879 C CA . TYR A 1 109 ? 8.851 2.125 -7.214 1.00 96.00 109 TYR A CA 1
ATOM 880 C C . TYR A 1 109 ? 8.038 3.093 -8.069 1.00 96.00 109 TYR A C 1
ATOM 882 O O . TYR A 1 109 ? 7.522 4.077 -7.540 1.00 96.00 109 TYR A O 1
ATOM 890 N N . PHE A 1 110 ? 7.884 2.807 -9.359 1.00 95.75 110 PHE A N 1
ATOM 891 C CA . PHE A 1 110 ? 7.008 3.566 -10.241 1.00 95.75 110 PHE A CA 1
ATOM 892 C C . PHE A 1 110 ? 5.552 3.509 -9.756 1.00 95.75 110 PHE A C 1
ATOM 894 O O . PHE A 1 110 ? 4.924 4.555 -9.597 1.00 95.75 110 PHE A O 1
ATOM 901 N N . SER A 1 111 ? 5.037 2.323 -9.404 1.00 96.88 111 SER A N 1
ATOM 902 C CA . SER A 1 111 ? 3.705 2.179 -8.801 1.00 96.88 111 SER A CA 1
ATOM 903 C C . SER A 1 111 ? 3.556 3.031 -7.542 1.00 96.88 111 SER A C 1
ATOM 905 O O . SER A 1 111 ? 2.584 3.773 -7.410 1.00 96.88 111 SER A O 1
ATOM 907 N N . VAL A 1 112 ? 4.536 2.956 -6.637 1.00 97.50 112 VAL A N 1
ATOM 908 C CA . VAL A 1 112 ? 4.541 3.720 -5.385 1.00 97.50 112 VAL A CA 1
ATOM 909 C C . VAL A 1 112 ? 4.476 5.221 -5.655 1.00 97.50 112 VAL A C 1
ATOM 911 O O . VAL A 1 112 ? 3.656 5.917 -5.052 1.00 97.50 112 VAL A O 1
ATOM 914 N N . GLN A 1 113 ? 5.300 5.731 -6.570 1.00 96.06 113 GLN A N 1
ATOM 915 C CA . GLN A 1 113 ? 5.337 7.152 -6.918 1.00 96.06 113 GLN A CA 1
ATOM 916 C C . GLN A 1 113 ? 4.026 7.629 -7.545 1.00 96.06 113 GLN A C 1
ATOM 918 O O . GLN A 1 113 ? 3.573 8.724 -7.217 1.00 96.06 113 GLN A O 1
ATOM 923 N N . THR A 1 114 ? 3.401 6.815 -8.397 1.00 95.06 114 THR A N 1
ATOM 924 C CA . THR A 1 114 ? 2.101 7.123 -9.005 1.00 95.06 114 THR A CA 1
ATOM 925 C C . THR A 1 114 ? 0.988 7.113 -7.959 1.00 95.06 114 THR A C 1
ATOM 927 O O . THR A 1 114 ? 0.229 8.073 -7.861 1.00 95.06 114 THR A O 1
ATOM 930 N N . PHE A 1 115 ? 0.920 6.076 -7.117 1.00 96.50 115 PHE A N 1
ATOM 931 C CA . PHE A 1 115 ? -0.113 5.946 -6.084 1.00 96.50 115 PHE A CA 1
ATOM 932 C C . PHE A 1 115 ? -0.039 7.064 -5.037 1.00 96.50 115 PHE A C 1
ATOM 934 O O . PHE A 1 115 ? -1.060 7.600 -4.613 1.00 96.50 115 PHE A O 1
ATOM 941 N N . THR A 1 116 ? 1.175 7.435 -4.625 1.00 95.94 116 THR A N 1
ATOM 942 C CA . THR A 1 116 ? 1.413 8.523 -3.660 1.00 95.94 116 THR A CA 1
ATOM 943 C C . THR A 1 116 ? 1.442 9.906 -4.302 1.00 95.94 116 THR A C 1
ATOM 945 O O . THR A 1 116 ? 1.603 10.898 -3.594 1.00 95.94 116 THR A O 1
ATOM 948 N N . THR A 1 117 ? 1.271 9.993 -5.623 1.00 95.62 117 THR A N 1
ATOM 949 C CA . THR A 1 117 ? 1.328 11.235 -6.410 1.00 95.62 117 THR A CA 1
ATOM 950 C C . THR A 1 117 ? 2.663 11.987 -6.320 1.00 95.62 117 THR A C 1
ATOM 952 O O . THR A 1 117 ? 2.727 13.174 -6.621 1.00 95.62 117 THR A O 1
ATOM 955 N N . VAL A 1 118 ? 3.745 11.304 -5.927 1.00 96.81 118 VAL A N 1
ATOM 956 C CA . VAL A 1 118 ? 5.099 11.879 -5.875 1.00 96.81 118 VAL A CA 1
ATOM 957 C C . VAL A 1 118 ? 5.643 12.118 -7.283 1.00 96.81 118 VAL A C 1
ATOM 959 O O . VAL A 1 118 ? 6.126 13.207 -7.565 1.00 96.81 118 VAL A O 1
ATOM 962 N N . GLY A 1 119 ? 5.575 11.098 -8.148 1.00 91.62 119 GLY A N 1
ATOM 963 C CA . GLY A 1 119 ? 5.930 11.167 -9.571 1.00 91.62 119 GLY A CA 1
ATOM 964 C C . GLY A 1 119 ? 7.214 11.938 -9.917 1.00 91.62 119 GLY A C 1
ATOM 965 O O . GLY A 1 1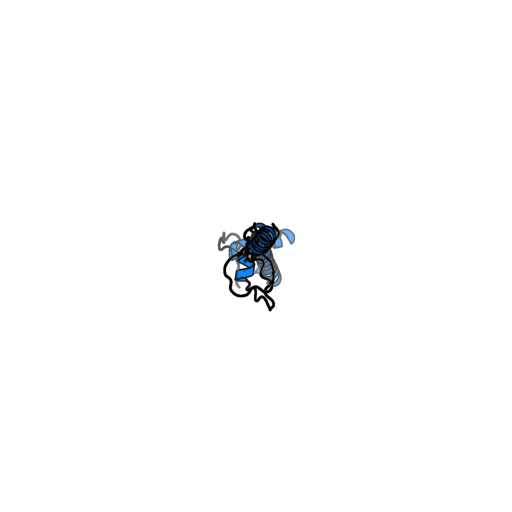19 ? 7.134 12.974 -10.569 1.00 91.62 119 GLY A O 1
ATOM 966 N N . TYR A 1 120 ? 8.403 11.430 -9.560 1.00 91.62 120 TYR A N 1
ATOM 967 C CA . TYR A 1 120 ? 9.673 12.131 -9.844 1.00 91.62 120 TYR A CA 1
ATOM 968 C C . TYR A 1 120 ? 9.960 12.341 -11.344 1.00 91.62 120 TYR A C 1
ATOM 970 O O . TYR A 1 120 ? 10.786 13.179 -11.696 1.00 91.62 120 TYR A O 1
ATOM 978 N N . GLY A 1 121 ? 9.317 11.568 -12.225 1.00 87.88 121 GLY A N 1
ATOM 979 C CA . GLY A 1 121 ? 9.379 11.736 -13.682 1.00 87.88 121 GLY A CA 1
ATOM 980 C C . GLY A 1 121 ? 10.560 11.054 -14.382 1.00 87.88 121 GLY A C 1
ATOM 981 O O . GLY A 1 121 ? 10.566 10.974 -15.607 1.00 87.88 121 GLY A O 1
ATOM 982 N N . ALA A 1 122 ? 11.531 10.509 -13.639 1.00 89.00 122 ALA A N 1
ATOM 983 C CA . ALA A 1 122 ? 12.649 9.754 -14.219 1.00 89.00 122 ALA A CA 1
ATOM 984 C C . ALA A 1 122 ? 12.185 8.497 -14.980 1.00 89.00 122 ALA A C 1
ATOM 986 O O . ALA A 1 122 ? 12.743 8.162 -16.021 1.00 89.00 122 ALA A O 1
ATOM 987 N N . ILE A 1 123 ? 11.140 7.840 -14.470 1.00 91.12 123 ILE A N 1
ATOM 988 C CA . ILE A 1 123 ? 10.440 6.726 -15.111 1.00 91.12 123 ILE A CA 1
ATOM 989 C C . ILE A 1 123 ? 9.022 7.206 -15.414 1.00 91.12 123 ILE A C 1
ATOM 991 O O . ILE A 1 123 ? 8.351 7.731 -14.520 1.00 91.12 123 ILE A O 1
ATOM 995 N N . HIS A 1 124 ? 8.573 7.056 -16.657 1.00 88.56 124 HIS A N 1
ATOM 996 C CA . HIS A 1 124 ? 7.274 7.558 -17.103 1.00 88.56 124 HIS A CA 1
ATOM 997 C C . HIS A 1 124 ? 6.667 6.666 -18.194 1.00 88.56 124 HIS A C 1
ATOM 999 O O . HIS A 1 124 ? 7.410 6.046 -18.959 1.00 88.56 124 HIS A O 1
ATOM 1005 N N . PRO A 1 125 ? 5.327 6.588 -18.278 1.00 86.81 125 PRO A N 1
ATOM 1006 C CA . PRO A 1 125 ? 4.671 5.838 -19.336 1.00 86.81 125 PRO A CA 1
ATOM 1007 C C . PRO A 1 125 ? 4.886 6.551 -20.673 1.00 86.81 125 PRO A C 1
ATOM 1009 O O . PRO A 1 125 ? 4.730 7.771 -20.769 1.00 86.81 125 PRO A O 1
ATOM 1012 N N . VAL A 1 126 ? 5.225 5.786 -21.701 1.00 84.94 126 VAL A N 1
ATOM 1013 C CA . VAL A 1 126 ? 5.310 6.246 -23.085 1.00 84.94 126 VAL A CA 1
ATOM 1014 C C . VAL A 1 126 ? 4.166 5.598 -23.841 1.00 84.94 126 VAL A C 1
ATOM 1016 O O . VAL A 1 126 ? 4.271 4.471 -24.292 1.00 84.94 126 VAL A O 1
ATOM 1019 N N . GLY A 1 127 ? 3.031 6.295 -23.910 1.00 72.94 127 GLY A N 1
ATOM 1020 C CA . GLY A 1 127 ? 1.913 5.823 -24.720 1.00 72.94 127 GLY A CA 1
ATOM 1021 C C . GLY A 1 127 ? 2.288 5.887 -26.196 1.00 72.94 127 GLY A C 1
ATOM 1022 O O . GLY A 1 127 ? 2.714 6.949 -26.662 1.00 72.94 127 GLY A O 1
ATOM 1023 N N . GLN A 1 128 ? 2.147 4.769 -26.905 1.00 57.00 128 GLN A N 1
ATOM 1024 C CA . GLN A 1 128 ? 2.077 4.777 -28.368 1.00 57.00 128 GLN A CA 1
ATOM 1025 C C . GLN A 1 128 ? 0.713 5.261 -28.862 1.00 57.00 128 GLN A C 1
ATOM 1027 O O . GLN A 1 128 ? -0.312 4.943 -28.213 1.00 57.00 128 GLN A O 1
#